Protein AF-A0A923QEG6-F1 (afdb_monomer)

Secondary structure (DSSP, 8-state):
--BPP--EEEEEEEEEEETTEEEEEEEEEE---BB-TTSSBPPPEEEEEEEEEEEHHHHHHSS--SEEEEEEEEEEESGGG--TTTSTTS--EEEEEEEEEEE--

Sequence (105 aa):
MTFDATWKLGAAWSYNFTPAVAFNGLIDFVGPEGTDGFGNKTKIEALSIVKVMADTGILSSGKSNGLLVGAGLEYWRHKFGNDPAKNPSGTTKETTPMLMAEYHF

Structure (mmCIF, N/CA/C/O backbone):
data_AF-A0A923QEG6-F1
#
_entry.id   AF-A0A923QEG6-F1
#
loop_
_atom_site.group_PDB
_atom_site.id
_atom_site.type_symbol
_atom_site.label_atom_id
_atom_site.label_alt_id
_atom_site.label_comp_id
_atom_site.label_asym_id
_atom_site.label_entity_id
_atom_site.label_seq_id
_atom_site.pdbx_PDB_ins_code
_atom_site.Cartn_x
_atom_site.Cartn_y
_atom_site.Cartn_z
_atom_site.occupancy
_atom_site.B_iso_or_equiv
_atom_site.auth_seq_id
_atom_site.auth_comp_id
_atom_site.auth_asym_id
_atom_site.auth_atom_id
_atom_site.pdbx_PDB_model_num
ATOM 1 N N . MET A 1 1 ? 0.064 6.569 -27.751 1.00 57.78 1 MET A N 1
ATOM 2 C CA . MET A 1 1 ? 0.618 5.626 -26.763 1.00 57.78 1 MET A CA 1
ATOM 3 C C . MET A 1 1 ? 0.181 4.241 -27.196 1.00 57.78 1 MET A C 1
ATOM 5 O O . MET A 1 1 ? -1.000 4.077 -27.477 1.00 57.78 1 MET A O 1
ATOM 9 N N . THR A 1 2 ? 1.113 3.306 -27.353 1.00 63.72 2 THR A N 1
ATOM 10 C CA . THR A 1 2 ? 0.799 1.915 -27.706 1.00 63.72 2 THR A CA 1
ATOM 11 C C . THR A 1 2 ? 1.131 1.081 -26.487 1.00 63.72 2 THR A C 1
ATOM 13 O O . THR A 1 2 ? 2.263 1.156 -26.012 1.00 63.72 2 THR A O 1
ATOM 16 N N . PHE A 1 3 ? 0.135 0.371 -25.968 1.00 74.94 3 PHE A N 1
ATOM 17 C CA . PHE A 1 3 ? 0.303 -0.503 -24.818 1.00 74.94 3 PHE A CA 1
ATOM 18 C C . PHE A 1 3 ? 0.684 -1.899 -25.295 1.00 74.94 3 PHE A C 1
ATOM 20 O O . PHE A 1 3 ? -0.041 -2.506 -26.085 1.00 74.94 3 PHE A O 1
ATOM 27 N N . ASP A 1 4 ? 1.819 -2.384 -24.804 1.00 87.12 4 ASP A N 1
ATOM 28 C CA . ASP A 1 4 ? 2.236 -3.769 -24.981 1.00 87.12 4 ASP A CA 1
ATOM 29 C C . ASP A 1 4 ? 1.624 -4.626 -23.863 1.00 87.12 4 ASP A C 1
ATOM 31 O O . ASP A 1 4 ? 1.458 -4.173 -22.728 1.00 87.12 4 ASP A O 1
ATOM 35 N N . ALA A 1 5 ? 1.293 -5.883 -24.169 1.00 92.94 5 ALA A N 1
ATOM 36 C CA . ALA A 1 5 ? 0.881 -6.825 -23.135 1.00 92.94 5 ALA A CA 1
ATOM 37 C C . ALA A 1 5 ? 2.017 -7.006 -22.117 1.00 92.94 5 ALA A C 1
ATOM 39 O O . ALA A 1 5 ? 3.163 -7.266 -22.489 1.00 92.94 5 ALA A O 1
ATOM 40 N N . THR A 1 6 ? 1.685 -6.899 -20.833 1.00 94.94 6 THR A N 1
ATOM 41 C CA . THR A 1 6 ? 2.641 -7.002 -19.730 1.00 94.94 6 THR A CA 1
ATOM 42 C C . THR A 1 6 ? 2.127 -7.940 -18.643 1.00 94.94 6 THR A C 1
ATOM 44 O O . THR A 1 6 ? 0.976 -8.381 -18.662 1.00 94.94 6 THR A O 1
ATOM 47 N N . TRP A 1 7 ? 2.987 -8.255 -17.682 1.00 96.81 7 TRP A N 1
ATOM 48 C CA . TRP A 1 7 ? 2.619 -8.990 -16.479 1.00 96.81 7 TRP A CA 1
ATOM 49 C C . TRP A 1 7 ? 2.321 -8.027 -15.329 1.00 96.81 7 TRP A C 1
ATOM 51 O O . TRP A 1 7 ? 2.875 -6.929 -15.246 1.00 96.81 7 TRP A O 1
ATOM 61 N N . LYS A 1 8 ? 1.483 -8.485 -14.399 1.00 97.75 8 LYS A N 1
ATOM 62 C CA . LYS A 1 8 ? 1.258 -7.838 -13.109 1.00 97.75 8 LYS A CA 1
ATOM 63 C C . LYS A 1 8 ? 1.367 -8.876 -12.000 1.00 97.75 8 LYS A C 1
ATOM 65 O O . LYS A 1 8 ? 0.781 -9.952 -12.104 1.00 97.75 8 LYS A O 1
ATOM 70 N N . LEU A 1 9 ? 2.116 -8.552 -10.952 1.00 98.31 9 LEU A N 1
ATOM 71 C CA . LEU A 1 9 ? 2.218 -9.349 -9.734 1.00 98.31 9 LEU A CA 1
ATOM 72 C C . LEU A 1 9 ? 1.781 -8.488 -8.556 1.00 98.31 9 LEU A C 1
ATOM 74 O O . LEU A 1 9 ? 2.338 -7.414 -8.348 1.00 98.31 9 LEU A O 1
ATOM 78 N N . GLY A 1 10 ? 0.811 -8.975 -7.791 1.00 98.31 10 GLY A N 1
ATOM 79 C CA . GLY A 1 10 ? 0.267 -8.266 -6.641 1.00 98.31 10 GLY A CA 1
ATOM 80 C C . GLY A 1 10 ? 0.273 -9.128 -5.388 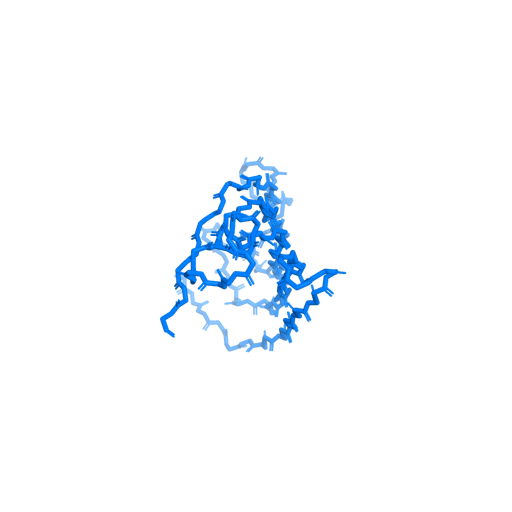1.00 98.31 10 GLY A C 1
ATOM 81 O O . GLY A 1 10 ? 0.132 -10.351 -5.457 1.00 98.31 10 GLY A O 1
ATOM 82 N N . ALA A 1 11 ? 0.411 -8.479 -4.240 1.00 98.56 11 ALA A N 1
ATOM 83 C CA . ALA A 1 11 ? 0.181 -9.065 -2.930 1.00 98.56 11 ALA A CA 1
ATOM 84 C C . ALA A 1 11 ? -0.639 -8.093 -2.080 1.00 98.56 11 ALA A C 1
ATOM 86 O O . ALA A 1 11 ? -0.400 -6.888 -2.096 1.00 98.56 11 ALA A O 1
ATOM 87 N N . ALA A 1 12 ? -1.583 -8.627 -1.313 1.00 98.31 12 ALA A N 1
ATOM 88 C CA . ALA A 1 12 ? -2.366 -7.872 -0.346 1.00 98.31 12 ALA A CA 1
ATOM 89 C C . ALA A 1 12 ? -2.348 -8.598 0.996 1.00 98.31 12 ALA A C 1
ATOM 91 O O . ALA A 1 12 ? -2.250 -9.826 1.049 1.00 98.31 12 ALA A O 1
ATOM 92 N N . TRP A 1 13 ? -2.433 -7.837 2.081 1.00 98.19 13 TRP A N 1
ATOM 93 C CA . TRP A 1 13 ? -2.444 -8.380 3.430 1.00 98.19 13 TRP A CA 1
ATOM 94 C C . TRP A 1 13 ? -3.389 -7.607 4.340 1.00 98.19 13 TRP A C 1
ATOM 96 O O . TRP A 1 13 ? -3.692 -6.428 4.132 1.00 98.19 13 TRP A O 1
ATOM 106 N N . SER A 1 14 ? -3.817 -8.301 5.387 1.00 96.69 14 SER A N 1
ATOM 107 C CA . SER A 1 14 ? -4.586 -7.753 6.491 1.00 96.69 14 SER A CA 1
ATOM 108 C C . SER A 1 14 ? -4.185 -8.475 7.770 1.00 96.69 14 SER A C 1
ATOM 110 O O . SER A 1 14 ? -4.108 -9.704 7.798 1.00 96.69 14 SER A O 1
ATOM 112 N N . TYR A 1 15 ? -3.884 -7.710 8.812 1.00 97.50 15 TYR A N 1
ATOM 113 C CA . TYR A 1 15 ? -3.507 -8.223 10.119 1.00 97.50 15 TYR A CA 1
ATOM 114 C C . TYR A 1 15 ? -4.126 -7.366 11.220 1.00 97.50 15 TYR A C 1
ATOM 116 O O . TYR A 1 15 ? -3.923 -6.156 11.255 1.00 97.50 15 TYR A O 1
ATOM 124 N N . ASN A 1 16 ? -4.838 -7.987 12.154 1.00 95.88 16 ASN A N 1
ATOM 125 C CA . ASN A 1 16 ? -5.437 -7.286 13.287 1.00 95.88 16 ASN A CA 1
ATOM 126 C C . ASN A 1 16 ? -4.491 -7.345 14.494 1.00 95.88 16 ASN A C 1
ATOM 128 O O . ASN A 1 16 ? -4.259 -8.420 15.044 1.00 95.88 16 ASN A O 1
ATOM 132 N N . PHE A 1 17 ? -3.955 -6.197 14.924 1.00 95.19 17 PHE A N 1
ATOM 133 C CA . PHE A 1 17 ? -3.164 -6.104 16.162 1.00 95.19 17 PHE A CA 1
ATOM 134 C C . PHE A 1 17 ? -4.044 -6.292 17.399 1.00 95.19 17 PHE A C 1
ATOM 136 O O . PHE A 1 17 ? -3.622 -6.872 18.397 1.00 95.19 17 PHE A O 1
ATOM 143 N N . THR A 1 18 ? -5.269 -5.775 17.325 1.00 95.62 18 THR A N 1
ATOM 144 C CA . THR A 1 18 ? -6.326 -5.913 18.327 1.00 95.62 18 THR A CA 1
ATOM 145 C C . THR A 1 18 ? -7.655 -6.112 17.594 1.00 95.62 18 THR A C 1
ATOM 147 O O . THR A 1 18 ? -7.711 -5.876 16.386 1.00 95.62 18 THR A O 1
ATOM 150 N N . PRO A 1 19 ? -8.755 -6.466 18.284 1.00 94.88 19 PRO A N 1
ATOM 151 C CA . PRO A 1 19 ? -10.073 -6.491 17.650 1.00 94.88 19 PRO A CA 1
ATOM 152 C C . PRO A 1 19 ? -1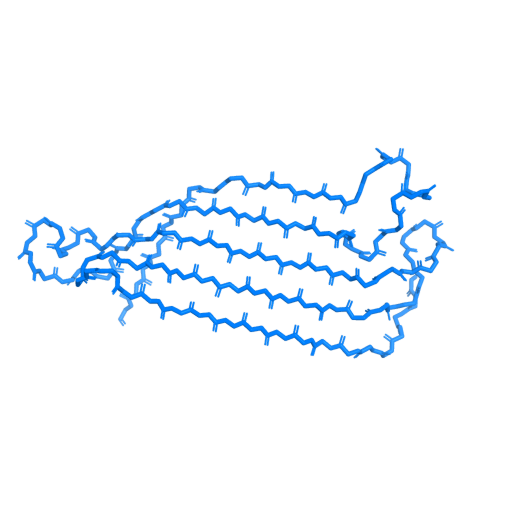0.470 -5.160 16.993 1.00 94.88 19 PRO A C 1
ATOM 154 O O . PRO A 1 19 ? -11.268 -5.167 16.068 1.00 94.88 19 PRO A O 1
ATOM 157 N N . ALA A 1 20 ? -9.920 -4.032 17.462 1.00 96.88 20 ALA A N 1
ATOM 158 C CA . ALA A 1 20 ? -10.257 -2.698 16.977 1.00 96.88 20 ALA A CA 1
ATOM 159 C C . ALA A 1 20 ? -9.273 -2.136 15.943 1.00 96.88 20 ALA A C 1
ATOM 161 O O . ALA A 1 20 ? -9.623 -1.171 15.278 1.00 96.88 20 ALA A O 1
ATOM 162 N N . VAL A 1 21 ? -8.042 -2.655 15.841 1.00 97.88 21 VAL A N 1
ATOM 163 C CA . VAL A 1 21 ? -6.962 -2.030 15.056 1.00 97.88 21 VAL A CA 1
ATOM 164 C C . VAL A 1 21 ? -6.396 -3.007 14.033 1.00 97.88 21 VAL A C 1
ATOM 166 O O . VAL A 1 21 ? -5.829 -4.041 14.397 1.00 97.88 21 VAL A O 1
ATOM 169 N N . ALA A 1 22 ? -6.481 -2.619 12.762 1.00 97.25 22 ALA A N 1
ATOM 170 C CA . ALA A 1 22 ? -6.043 -3.392 11.610 1.00 97.25 22 ALA A CA 1
ATOM 171 C C . ALA A 1 22 ? -4.871 -2.718 10.883 1.00 97.25 22 ALA A C 1
ATOM 173 O O . ALA A 1 22 ? -4.898 -1.520 10.600 1.00 97.25 22 ALA A O 1
ATOM 174 N N . PHE A 1 23 ? -3.865 -3.511 10.533 1.00 97.81 23 PHE A N 1
ATOM 175 C CA . PHE A 1 23 ? -2.787 -3.185 9.611 1.00 97.81 23 PHE A CA 1
ATOM 176 C C . PHE A 1 23 ? -3.040 -3.874 8.279 1.00 97.81 23 PHE A C 1
ATOM 178 O O . PHE A 1 23 ? -2.987 -5.100 8.174 1.00 97.81 23 PHE A O 1
ATOM 185 N N . ASN A 1 24 ? -3.301 -3.075 7.255 1.00 97.69 24 ASN A N 1
ATOM 186 C CA . ASN A 1 24 ? -3.668 -3.556 5.935 1.00 97.69 24 ASN A CA 1
ATOM 187 C C . ASN A 1 24 ? -2.732 -2.960 4.894 1.00 97.69 24 ASN A C 1
ATOM 189 O O . ASN A 1 24 ? -2.182 -1.871 5.074 1.00 97.69 24 ASN A O 1
ATOM 193 N N . GLY A 1 25 ? -2.601 -3.635 3.766 1.00 97.94 25 GLY A N 1
ATOM 194 C CA . GLY A 1 25 ? -1.883 -3.053 2.654 1.00 97.94 25 GLY A CA 1
ATOM 195 C C . GLY A 1 25 ? -1.903 -3.899 1.404 1.00 97.94 25 GLY A C 1
ATOM 196 O O . GLY A 1 25 ? -2.427 -5.014 1.378 1.00 97.94 25 GLY A O 1
ATOM 197 N N . LEU A 1 26 ? -1.335 -3.313 0.363 1.00 98.44 26 LEU A N 1
ATOM 198 C CA . LEU A 1 26 ? -1.092 -3.948 -0.915 1.00 98.44 26 LEU A CA 1
ATOM 199 C C . LEU A 1 26 ? 0.245 -3.490 -1.480 1.00 98.44 26 LEU A C 1
ATOM 201 O O . LEU A 1 26 ? 0.730 -2.395 -1.177 1.00 98.44 26 LEU A O 1
ATOM 205 N N . ILE A 1 27 ? 0.809 -4.331 -2.332 1.00 98.69 27 ILE A N 1
ATOM 206 C CA . ILE A 1 27 ? 1.890 -3.979 -3.235 1.00 98.69 27 ILE A CA 1
ATOM 207 C C . ILE A 1 27 ? 1.623 -4.609 -4.596 1.00 98.69 27 ILE A C 1
ATOM 209 O O . ILE A 1 27 ? 1.310 -5.794 -4.687 1.00 98.69 27 ILE A O 1
ATOM 213 N N . ASP A 1 28 ? 1.773 -3.810 -5.638 1.00 98.50 28 ASP A N 1
ATOM 214 C CA . ASP A 1 28 ? 1.644 -4.206 -7.028 1.00 98.50 28 ASP A CA 1
ATOM 215 C C . ASP A 1 28 ? 2.941 -3.895 -7.770 1.00 98.50 28 ASP A C 1
ATOM 217 O O . ASP A 1 28 ? 3.519 -2.820 -7.608 1.00 98.50 28 ASP A O 1
ATOM 221 N N . PHE A 1 29 ? 3.358 -4.825 -8.622 1.00 98.38 29 PHE A N 1
ATOM 222 C CA . PHE A 1 29 ? 4.400 -4.646 -9.621 1.00 98.38 29 PHE A CA 1
ATOM 223 C C . PHE A 1 29 ? 3.802 -4.844 -11.007 1.00 98.38 29 PHE A C 1
ATOM 225 O O . PHE A 1 29 ? 3.189 -5.881 -11.271 1.00 98.38 29 PHE A O 1
ATOM 232 N N . VAL A 1 30 ? 4.013 -3.880 -11.896 1.00 97.56 30 VAL A N 1
ATOM 233 C CA . VAL A 1 30 ? 3.585 -3.950 -13.297 1.00 97.56 30 VAL A CA 1
ATOM 234 C C . VAL A 1 30 ? 4.829 -3.905 -14.175 1.00 97.56 30 VAL A C 1
ATOM 236 O O . VAL A 1 30 ? 5.693 -3.042 -14.000 1.00 97.56 30 VAL A O 1
ATOM 239 N N . GLY A 1 31 ? 4.973 -4.872 -15.081 1.00 96.75 31 GLY A N 1
ATOM 240 C CA . GLY A 1 31 ? 6.077 -4.887 -16.039 1.00 96.75 31 GLY A CA 1
ATOM 241 C C . GLY A 1 31 ? 5.970 -3.739 -17.057 1.00 96.75 31 GLY A C 1
ATOM 242 O O . GLY A 1 31 ? 4.912 -3.131 -17.170 1.00 96.75 31 GLY A O 1
ATOM 243 N N . PRO A 1 32 ? 7.015 -3.460 -17.854 1.00 95.06 32 PRO A N 1
ATOM 244 C CA . PRO A 1 32 ? 6.979 -2.417 -18.882 1.00 95.06 32 PRO A CA 1
ATOM 245 C C . PRO A 1 32 ? 5.794 -2.556 -19.852 1.00 95.06 32 PRO A C 1
ATOM 247 O O . PRO A 1 32 ? 5.583 -3.621 -20.422 1.00 95.06 32 PRO A O 1
ATOM 250 N N . GLU A 1 33 ? 5.080 -1.459 -20.083 1.00 92.25 33 GLU A N 1
ATOM 251 C CA . GLU A 1 33 ? 3.850 -1.365 -20.881 1.00 92.25 33 GLU A CA 1
ATOM 252 C C . GLU A 1 33 ? 4.073 -0.770 -22.284 1.00 92.25 33 GLU A C 1
ATOM 254 O O . GLU A 1 33 ? 3.132 -0.373 -22.967 1.00 92.25 33 GLU A O 1
ATOM 259 N N . GLY A 1 34 ? 5.325 -0.696 -22.735 1.00 90.81 34 GLY A N 1
ATOM 260 C CA . GLY A 1 34 ? 5.690 -0.159 -24.043 1.00 90.81 34 GLY A CA 1
ATOM 261 C C . GLY A 1 34 ? 6.368 1.202 -23.930 1.00 90.81 34 GLY A C 1
ATOM 262 O O . GLY A 1 34 ? 7.482 1.299 -23.404 1.00 90.81 34 GLY A O 1
ATOM 263 N N . THR A 1 35 ? 5.748 2.240 -24.492 1.00 91.81 35 THR A N 1
ATOM 264 C CA . THR A 1 35 ? 6.315 3.596 -24.552 1.00 91.81 35 THR A CA 1
ATOM 265 C C . THR A 1 35 ? 5.476 4.581 -23.736 1.00 91.81 35 THR A C 1
ATOM 267 O O . THR A 1 35 ? 4.263 4.647 -23.918 1.00 91.81 35 THR A O 1
ATOM 270 N N . ASP A 1 36 ? 6.131 5.357 -22.871 1.00 86.38 36 ASP A N 1
ATOM 271 C CA . ASP A 1 36 ? 5.524 6.359 -21.995 1.00 86.38 36 ASP A CA 1
ATOM 272 C C . ASP A 1 36 ? 5.031 7.611 -22.751 1.00 86.38 36 ASP A C 1
ATOM 274 O O . ASP A 1 36 ? 5.205 7.758 -23.967 1.00 86.38 36 ASP A O 1
ATOM 278 N N . GLY A 1 37 ? 4.409 8.542 -22.020 1.00 84.81 37 GLY A N 1
ATOM 279 C CA . GLY A 1 37 ? 3.905 9.809 -22.569 1.00 84.81 37 GLY A CA 1
ATOM 280 C C . GLY A 1 37 ? 4.988 10.752 -23.113 1.00 84.81 37 GLY A C 1
ATOM 281 O O . GLY A 1 37 ? 4.658 11.735 -23.774 1.00 84.81 37 GLY A O 1
ATOM 282 N N . PHE A 1 38 ? 6.266 10.448 -22.876 1.00 86.38 38 PHE A N 1
ATOM 283 C CA . PHE A 1 38 ? 7.432 11.214 -23.316 1.00 86.38 38 PHE A CA 1
ATOM 284 C C . PHE A 1 38 ? 8.216 10.507 -24.434 1.00 86.38 38 PHE A C 1
ATOM 286 O O . PHE A 1 38 ? 9.272 10.988 -24.844 1.00 86.38 38 PHE A O 1
ATOM 293 N N . GLY A 1 39 ? 7.719 9.375 -24.947 1.00 87.44 39 GLY A N 1
ATOM 294 C CA . GLY A 1 39 ? 8.365 8.624 -26.025 1.00 87.44 39 GLY A CA 1
ATOM 295 C C . GLY A 1 39 ? 9.459 7.654 -25.562 1.00 87.44 39 GLY A C 1
ATOM 296 O O . GLY A 1 39 ? 10.162 7.090 -26.402 1.00 87.44 39 GLY A O 1
ATOM 297 N N . ASN A 1 40 ? 9.607 7.412 -24.258 1.00 89.88 40 ASN A N 1
ATOM 298 C CA . ASN A 1 40 ? 10.619 6.513 -23.704 1.00 89.88 40 ASN A CA 1
ATOM 299 C C . ASN A 1 40 ? 10.050 5.140 -23.353 1.00 89.88 40 ASN A C 1
ATOM 301 O O . ASN A 1 40 ? 8.873 4.997 -23.050 1.00 89.88 40 ASN A O 1
ATOM 305 N N . LYS A 1 41 ? 10.902 4.109 -23.338 1.00 91.81 41 LYS A N 1
ATOM 306 C CA . LYS A 1 41 ? 10.491 2.789 -22.845 1.00 91.81 41 LYS A CA 1
ATOM 307 C C . LYS A 1 41 ? 10.127 2.859 -21.364 1.00 91.81 41 LYS A C 1
ATOM 309 O O . LYS A 1 41 ? 10.957 3.271 -20.549 1.00 91.81 41 LYS A O 1
ATOM 314 N N . THR A 1 42 ? 8.922 2.402 -21.042 1.00 94.12 42 THR A N 1
ATOM 315 C CA . THR A 1 42 ? 8.428 2.312 -19.667 1.00 94.12 42 THR A CA 1
ATOM 316 C C . THR A 1 42 ? 9.310 1.388 -18.827 1.00 94.12 42 THR A C 1
ATOM 318 O O . THR A 1 42 ? 9.931 0.451 -19.339 1.00 94.12 42 THR A O 1
ATOM 321 N N . LYS A 1 43 ? 9.350 1.619 -17.521 1.00 95.38 43 LYS A N 1
ATOM 322 C CA . LYS A 1 43 ? 10.029 0.782 -16.528 1.00 95.38 43 LYS A CA 1
ATOM 323 C C . LYS A 1 43 ? 9.020 -0.070 -15.768 1.00 95.38 43 LYS A C 1
ATOM 325 O O . LYS A 1 43 ? 7.826 0.182 -15.831 1.00 95.38 43 LYS A O 1
ATOM 330 N N . ILE A 1 44 ? 9.532 -1.046 -15.016 1.00 96.75 44 ILE A N 1
ATOM 331 C CA . ILE A 1 44 ? 8.725 -1.751 -14.015 1.00 96.75 44 ILE A CA 1
ATOM 332 C C . ILE A 1 44 ? 8.212 -0.719 -13.013 1.00 96.75 44 ILE A C 1
ATOM 334 O O . ILE A 1 44 ? 9.016 -0.012 -12.394 1.00 96.75 44 ILE A O 1
ATOM 338 N N . GLU A 1 45 ? 6.899 -0.653 -12.872 1.00 97.12 45 GLU A N 1
ATOM 339 C CA . GLU A 1 45 ? 6.197 0.196 -11.923 1.00 97.12 45 GLU A CA 1
ATOM 340 C C . GLU A 1 45 ? 5.964 -0.570 -10.621 1.00 97.12 45 GLU A C 1
ATOM 342 O O . GLU A 1 45 ? 5.725 -1.780 -10.641 1.00 97.12 45 GLU A O 1
ATOM 347 N N . ALA A 1 46 ? 6.051 0.130 -9.489 1.00 98.12 46 ALA A N 1
ATOM 348 C CA . ALA A 1 46 ? 5.600 -0.401 -8.211 1.00 98.12 46 ALA A CA 1
ATOM 349 C C . ALA A 1 46 ? 4.670 0.592 -7.510 1.00 98.12 46 ALA A C 1
ATOM 351 O O . ALA A 1 46 ? 5.033 1.759 -7.345 1.00 98.12 46 ALA A O 1
ATOM 352 N N . LEU A 1 47 ? 3.519 0.099 -7.059 1.00 98.56 47 LEU A N 1
ATOM 353 C CA . LEU A 1 47 ? 2.593 0.790 -6.166 1.00 98.56 47 LEU A CA 1
ATOM 354 C C . LEU A 1 47 ? 2.542 0.024 -4.856 1.00 98.56 47 LEU A C 1
ATOM 356 O O . LEU A 1 47 ? 2.313 -1.180 -4.861 1.00 98.56 47 LEU A O 1
ATOM 360 N N . SER A 1 48 ? 2.684 0.709 -3.733 1.00 98.56 48 SER A N 1
ATOM 361 C CA . SER A 1 48 ? 2.330 0.143 -2.438 1.00 98.56 48 SER A CA 1
ATOM 362 C C . SER A 1 48 ? 1.454 1.099 -1.656 1.00 98.56 48 SER A C 1
ATOM 364 O O . SER A 1 48 ? 1.758 2.289 -1.585 1.00 98.56 48 SER A O 1
ATOM 366 N N . ILE A 1 49 ? 0.423 0.563 -1.017 1.00 98.38 49 ILE A N 1
ATOM 367 C CA . ILE A 1 49 ? -0.379 1.290 -0.038 1.00 98.38 49 ILE A CA 1
ATOM 368 C C . ILE A 1 49 ? -0.319 0.507 1.260 1.00 98.38 49 ILE A C 1
ATOM 370 O O . ILE A 1 49 ? -0.654 -0.675 1.295 1.00 98.38 49 ILE A O 1
ATOM 374 N N . VAL A 1 50 ? 0.087 1.173 2.332 1.00 98.38 50 VAL A N 1
ATOM 375 C CA . VAL A 1 50 ? 0.089 0.614 3.685 1.00 98.38 50 VAL A CA 1
ATOM 376 C C . VAL A 1 50 ? -0.788 1.491 4.557 1.00 98.38 50 VAL A C 1
ATOM 378 O O . VAL A 1 50 ? -0.652 2.710 4.515 1.00 98.38 50 VAL A O 1
ATOM 381 N N . LYS A 1 51 ? -1.688 0.899 5.341 1.00 98.31 51 LYS A N 1
ATOM 382 C CA . LYS A 1 51 ? -2.619 1.638 6.198 1.00 98.31 51 LYS A CA 1
ATOM 383 C C . LYS A 1 51 ? -2.810 0.978 7.556 1.00 98.31 51 LYS A C 1
ATOM 385 O O . LYS A 1 51 ? -2.807 -0.247 7.678 1.00 98.31 51 LYS A O 1
ATOM 390 N N . VAL A 1 52 ? -3.016 1.815 8.566 1.00 98.44 52 VAL A N 1
ATOM 391 C CA . VAL A 1 52 ? -3.480 1.417 9.896 1.00 98.44 52 VAL A CA 1
ATOM 392 C C . VAL A 1 52 ? -4.855 2.028 10.093 1.00 98.44 52 VAL A C 1
ATOM 394 O O . VAL A 1 52 ? -5.000 3.245 9.999 1.00 98.44 52 VAL A O 1
ATOM 397 N N . MET A 1 53 ? -5.846 1.185 10.360 1.00 98.31 53 MET A N 1
ATOM 398 C CA . MET A 1 53 ? -7.248 1.565 10.507 1.00 98.31 53 MET A CA 1
ATOM 399 C C . MET A 1 53 ? -7.761 1.130 11.878 1.00 98.31 53 MET A C 1
ATOM 401 O O . MET A 1 53 ? -7.382 0.067 12.370 1.00 98.31 53 MET A O 1
ATOM 405 N N . ALA A 1 54 ? -8.630 1.935 12.482 1.00 98.19 54 ALA A N 1
ATOM 406 C CA . ALA A 1 54 ? -9.249 1.654 13.767 1.00 98.19 54 ALA A CA 1
ATOM 407 C C . ALA A 1 54 ? -10.779 1.716 13.675 1.00 98.19 54 ALA A C 1
ATOM 409 O O . ALA A 1 54 ? -11.328 2.703 13.185 1.00 98.19 54 ALA A O 1
ATOM 410 N N . ASP A 1 55 ? -11.457 0.678 14.164 1.00 98.12 55 ASP A N 1
ATOM 411 C CA . ASP A 1 55 ? -12.917 0.593 14.222 1.00 98.12 55 ASP A CA 1
ATOM 412 C C . ASP A 1 55 ? -13.467 1.474 15.349 1.00 98.12 55 ASP A C 1
ATOM 414 O O . ASP A 1 55 ? -13.247 1.234 16.542 1.00 98.12 55 ASP A O 1
ATOM 418 N N . THR A 1 56 ? -14.199 2.512 14.959 1.00 97.81 56 THR A N 1
ATOM 419 C CA . THR A 1 56 ? -14.732 3.518 15.882 1.00 97.81 56 THR A CA 1
ATOM 420 C C . THR A 1 56 ? -15.796 2.950 16.820 1.00 97.81 56 THR A C 1
ATOM 422 O O . THR A 1 56 ? -15.905 3.390 17.967 1.00 97.81 56 THR A O 1
ATOM 425 N N . GLY A 1 57 ? -16.561 1.953 16.376 1.00 97.44 57 GLY A N 1
ATOM 426 C CA . GLY A 1 57 ? -17.577 1.281 17.176 1.00 97.44 57 GLY A CA 1
ATOM 427 C C . GLY A 1 57 ? -16.953 0.408 18.256 1.00 97.44 57 GLY A C 1
ATOM 428 O O . GLY A 1 57 ? -17.356 0.490 19.420 1.00 97.44 57 GLY A O 1
ATOM 429 N N . ILE A 1 58 ? -15.935 -0.384 17.908 1.00 97.38 58 ILE A N 1
ATOM 430 C CA . ILE A 1 58 ? -15.239 -1.237 18.882 1.00 97.38 58 ILE A CA 1
ATOM 431 C C . ILE A 1 58 ? -14.553 -0.370 19.938 1.00 97.38 58 ILE A C 1
ATOM 433 O O . ILE A 1 58 ? -14.688 -0.653 21.128 1.00 97.38 58 ILE A O 1
ATOM 437 N N . LEU A 1 59 ? -13.884 0.712 19.529 1.00 96.75 59 LEU A N 1
ATOM 438 C CA . LEU A 1 59 ? -13.214 1.623 20.461 1.00 96.75 59 LEU A CA 1
ATOM 439 C C . LEU A 1 59 ? -14.176 2.336 21.422 1.00 96.75 59 LEU A C 1
ATOM 441 O O . LEU A 1 59 ? -13.794 2.622 22.553 1.00 96.75 59 LEU A O 1
ATOM 445 N N . SER A 1 60 ? -15.402 2.637 20.987 1.00 97.25 60 SER A N 1
ATOM 446 C CA . SER A 1 60 ? -16.364 3.412 21.785 1.00 97.25 60 SER A CA 1
ATOM 447 C C . SER A 1 6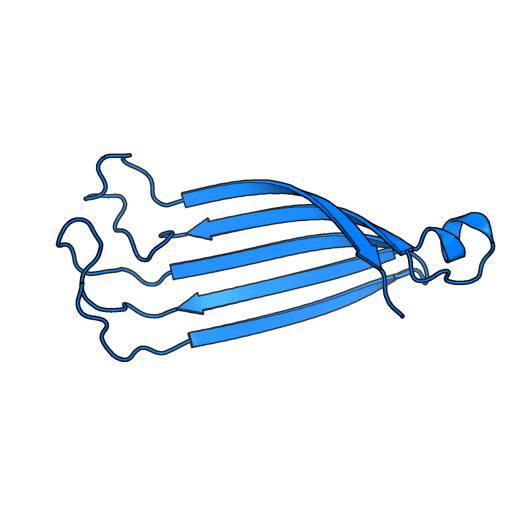0 ? -17.362 2.561 22.574 1.00 97.25 60 SER A C 1
ATOM 449 O O . SER A 1 60 ? -17.783 2.961 23.657 1.00 97.25 60 SER A O 1
ATOM 451 N N . SER A 1 61 ? -17.755 1.398 22.051 1.00 96.81 61 SER A N 1
ATOM 452 C CA . SER A 1 61 ? -18.865 0.588 22.578 1.00 96.81 61 SER A CA 1
ATOM 453 C C . SER A 1 61 ? -18.559 -0.909 22.688 1.00 96.81 61 SER A C 1
ATOM 455 O O . SER A 1 61 ? -19.415 -1.685 23.118 1.00 96.81 61 SER A O 1
ATOM 457 N N . GLY A 1 62 ? -17.361 -1.343 22.281 1.00 96.56 62 GLY A N 1
ATOM 458 C CA . GLY A 1 62 ? -16.979 -2.757 22.237 1.00 96.56 62 GLY A CA 1
ATOM 459 C C . GLY A 1 62 ? -17.647 -3.558 21.113 1.00 96.56 62 GLY A C 1
ATOM 460 O O . GLY A 1 62 ? -17.466 -4.772 21.044 1.00 96.56 62 GLY A O 1
ATOM 461 N N . LYS A 1 63 ? -18.411 -2.905 20.228 1.00 97.12 63 LYS A N 1
ATOM 462 C CA . LYS A 1 63 ? -19.079 -3.521 19.075 1.00 97.12 63 LYS A CA 1
ATOM 463 C C . LYS A 1 63 ? -18.802 -2.714 17.817 1.00 97.12 63 LYS A C 1
ATOM 465 O O . LYS A 1 63 ? -18.964 -1.500 17.832 1.00 97.12 63 LYS A O 1
ATOM 470 N N . SER A 1 64 ? -18.427 -3.391 16.736 1.00 96.44 64 SER A N 1
ATOM 471 C CA . SER A 1 64 ? -18.200 -2.730 15.450 1.00 96.44 64 SER A CA 1
ATOM 472 C C . SER A 1 64 ? -19.456 -2.006 14.970 1.00 96.44 64 SER A C 1
ATOM 474 O O . SER A 1 64 ? -20.569 -2.524 15.080 1.00 96.44 64 SER A O 1
ATOM 476 N N . ASN A 1 65 ? -19.258 -0.804 14.437 1.00 95.94 65 ASN A N 1
ATOM 477 C CA . ASN A 1 65 ? -20.267 -0.031 13.714 1.00 95.94 65 ASN A CA 1
ATOM 478 C C . ASN A 1 65 ? -19.951 0.045 12.207 1.00 95.94 65 ASN A C 1
ATOM 480 O O . ASN A 1 65 ? -20.551 0.859 11.506 1.00 95.94 65 ASN A O 1
ATOM 484 N N . GLY A 1 66 ? -18.976 -0.740 11.735 1.00 96.12 66 GLY A N 1
ATOM 485 C CA . GLY A 1 66 ? -18.492 -0.740 10.356 1.00 96.12 66 GLY A CA 1
ATOM 486 C C . GLY A 1 66 ? -17.650 0.477 9.962 1.00 96.12 66 GLY A C 1
ATOM 487 O O . GLY A 1 66 ? -17.044 0.454 8.897 1.00 96.12 66 GLY A O 1
ATOM 488 N N . LEU A 1 67 ? -17.576 1.533 10.784 1.00 97.81 67 LEU A N 1
ATOM 489 C CA . LEU A 1 67 ? -16.813 2.743 10.478 1.00 97.81 67 LEU A CA 1
ATOM 490 C C . LEU A 1 67 ? -15.390 2.632 11.026 1.00 97.81 67 LEU A C 1
ATOM 492 O O . LEU A 1 67 ? -15.164 2.707 12.240 1.00 97.81 67 LEU A O 1
ATOM 496 N N . LEU A 1 68 ? -14.431 2.540 10.111 1.00 98.00 68 LEU A N 1
ATOM 497 C CA . LEU A 1 68 ? -13.009 2.532 10.402 1.00 98.00 68 LEU A CA 1
ATOM 498 C C . LEU A 1 68 ? -12.378 3.854 9.964 1.00 98.00 68 LEU A C 1
ATOM 500 O O . LEU A 1 68 ? -12.647 4.354 8.873 1.00 98.00 68 LEU A O 1
ATOM 504 N N . VAL A 1 69 ? -11.486 4.399 10.784 1.00 98.38 69 VAL A N 1
ATOM 505 C CA . VAL A 1 69 ? -10.706 5.602 10.458 1.00 98.38 69 VAL A CA 1
ATOM 506 C C . VAL A 1 69 ? -9.232 5.365 10.725 1.00 98.38 69 VAL A C 1
ATOM 508 O O . VAL A 1 69 ? -8.870 4.573 11.594 1.00 98.38 69 VAL A O 1
ATOM 511 N N . GLY A 1 70 ? -8.362 6.038 9.987 1.00 98.06 70 GLY A N 1
ATOM 512 C CA . GLY A 1 70 ? -6.941 5.794 10.134 1.00 98.06 70 GLY A CA 1
ATOM 513 C C . GLY A 1 70 ? -6.058 6.618 9.222 1.00 98.06 70 GLY A C 1
ATOM 514 O O . GLY A 1 70 ? -6.467 7.638 8.663 1.00 98.06 70 GLY A O 1
ATOM 515 N N . ALA A 1 71 ? -4.824 6.152 9.093 1.00 98.56 71 ALA A N 1
ATOM 516 C CA . ALA A 1 71 ? -3.808 6.777 8.268 1.00 98.56 71 ALA A CA 1
ATOM 517 C C . ALA A 1 71 ? -3.180 5.753 7.327 1.00 98.56 71 ALA A C 1
ATOM 519 O O . ALA A 1 71 ? -3.022 4.578 7.670 1.00 98.56 71 ALA A O 1
ATOM 520 N N . GLY A 1 72 ? -2.798 6.224 6.147 1.00 98.25 72 GLY A N 1
ATOM 521 C CA . GLY A 1 72 ? -2.114 5.436 5.139 1.00 98.25 72 GLY A CA 1
ATOM 522 C C . GLY A 1 72 ? -0.891 6.144 4.580 1.00 98.25 72 GLY A C 1
ATOM 523 O O . GLY A 1 72 ? -0.723 7.354 4.721 1.00 98.25 72 GLY A O 1
ATOM 524 N N . LEU A 1 73 ? -0.040 5.370 3.925 1.00 98.50 73 LEU A N 1
ATOM 525 C CA . LEU A 1 73 ? 1.071 5.848 3.126 1.00 98.50 73 LEU A CA 1
ATOM 526 C C . LEU A 1 73 ? 0.997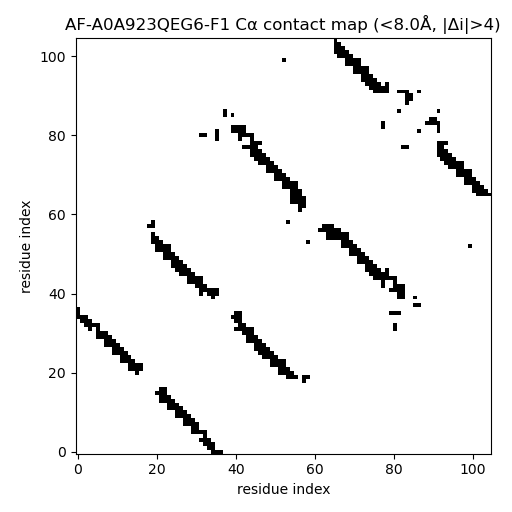 5.156 1.770 1.00 98.50 73 LEU A C 1
ATOM 528 O O . LEU A 1 73 ? 1.078 3.929 1.688 1.00 98.50 73 LEU A O 1
ATOM 532 N N . GLU A 1 74 ? 0.827 5.950 0.721 1.00 9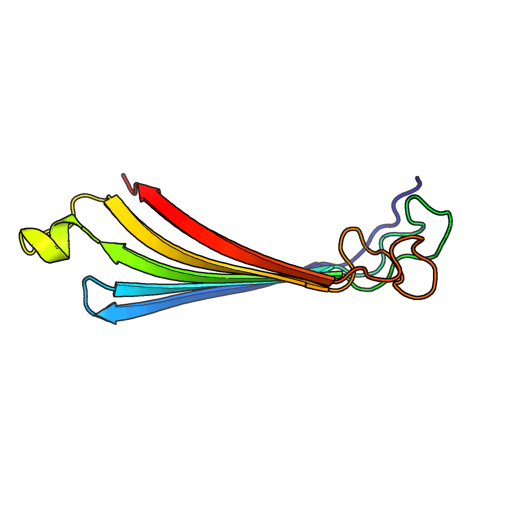8.50 74 GLU A N 1
ATOM 533 C CA . GLU A 1 74 ? 0.966 5.502 -0.656 1.00 98.50 74 GLU A CA 1
ATOM 534 C C . GLU A 1 74 ? 2.391 5.783 -1.126 1.00 98.50 74 GLU A C 1
ATOM 536 O O . GLU A 1 74 ? 2.946 6.855 -0.876 1.00 98.50 74 GLU A O 1
ATOM 541 N N . TYR A 1 75 ? 2.987 4.813 -1.806 1.00 98.38 75 TYR A N 1
ATOM 542 C CA . TYR A 1 75 ? 4.288 4.947 -2.431 1.00 98.38 75 TYR A CA 1
ATOM 543 C C . TYR A 1 75 ? 4.241 4.451 -3.870 1.00 98.38 75 TYR A C 1
ATOM 545 O O . TYR A 1 75 ? 3.782 3.341 -4.142 1.00 98.38 75 TYR A O 1
ATOM 553 N N . TRP A 1 76 ? 4.800 5.260 -4.764 1.00 98.25 76 TRP A N 1
ATOM 554 C CA . TRP A 1 76 ? 5.038 4.923 -6.156 1.00 98.25 76 TRP A CA 1
ATOM 555 C C . TRP A 1 76 ? 6.527 4.889 -6.469 1.00 98.25 76 TRP A C 1
ATOM 557 O O . TRP A 1 76 ? 7.292 5.794 -6.116 1.00 98.25 76 TRP A O 1
ATOM 567 N N . ARG A 1 77 ? 6.917 3.896 -7.262 1.00 97.19 77 ARG A N 1
ATOM 568 C CA . ARG A 1 77 ? 8.179 3.867 -7.996 1.00 97.19 77 ARG A CA 1
ATOM 569 C C . ARG A 1 77 ? 7.885 3.765 -9.486 1.00 97.19 77 ARG A C 1
ATOM 571 O O . ARG A 1 77 ? 7.237 2.818 -9.911 1.00 97.19 77 ARG A O 1
ATOM 578 N N . HIS A 1 78 ? 8.437 4.700 -10.258 1.00 95.56 78 HIS A N 1
ATOM 579 C CA . HIS A 1 78 ? 8.201 4.821 -11.698 1.00 95.56 78 HIS A CA 1
ATOM 580 C C . HIS A 1 78 ? 6.716 4.997 -12.040 1.00 95.56 78 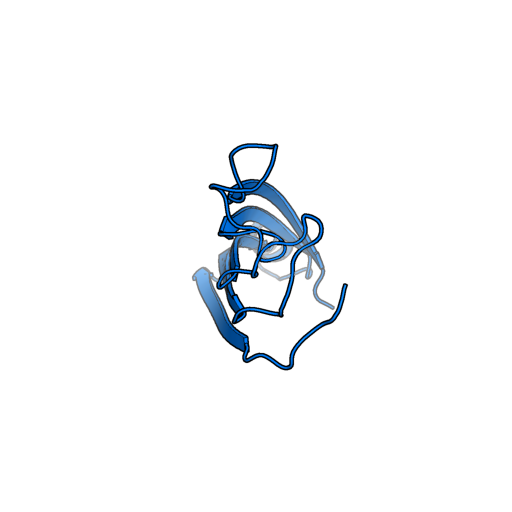HIS A C 1
ATOM 582 O O . HIS A 1 78 ? 6.203 4.285 -12.890 1.00 95.56 78 HIS A O 1
ATOM 588 N N . LYS A 1 79 ? 6.032 5.942 -11.381 1.00 93.56 79 LYS A N 1
ATOM 589 C CA . LYS A 1 79 ? 4.609 6.234 -11.611 1.00 93.56 79 LYS A CA 1
ATOM 590 C C . LYS A 1 79 ? 4.324 6.473 -13.102 1.00 93.56 79 LYS A C 1
ATOM 592 O O . LYS A 1 79 ? 5.018 7.276 -13.742 1.00 93.56 79 LYS A O 1
ATOM 597 N N . PHE A 1 80 ? 3.310 5.789 -13.625 1.00 91.12 80 PHE A N 1
ATOM 598 C CA . PHE A 1 80 ? 2.945 5.678 -15.043 1.00 91.12 80 PHE A CA 1
ATOM 599 C C . PHE A 1 80 ? 4.026 5.022 -15.919 1.00 91.12 80 PHE A C 1
ATOM 601 O O . PHE A 1 80 ? 4.209 5.390 -17.079 1.00 91.12 80 PHE A O 1
ATOM 608 N N . GLY A 1 81 ? 4.823 4.125 -15.341 1.00 92.56 81 GLY A N 1
ATOM 609 C CA . GLY A 1 81 ? 5.974 3.492 -15.988 1.00 92.56 81 GLY A CA 1
ATOM 610 C C . GLY A 1 81 ? 7.133 4.437 -16.341 1.00 92.56 81 GLY A C 1
ATOM 611 O O . GLY A 1 81 ? 8.061 4.019 -17.031 1.00 92.56 81 GLY A O 1
ATOM 612 N N . ASN A 1 82 ? 7.129 5.700 -15.905 1.00 93.44 82 ASN A N 1
ATOM 613 C CA . ASN A 1 82 ? 8.085 6.703 -16.388 1.00 93.44 82 ASN A CA 1
ATOM 614 C C . ASN A 1 82 ? 9.535 6.459 -15.908 1.00 93.44 82 ASN A C 1
ATOM 616 O O . ASN A 1 82 ? 9.795 6.195 -14.726 1.00 93.44 82 ASN A O 1
ATOM 620 N N . ASP A 1 83 ? 10.505 6.663 -16.807 1.00 91.50 83 ASP A N 1
ATOM 621 C CA . ASP A 1 83 ? 11.944 6.639 -16.494 1.00 91.50 83 ASP A CA 1
ATOM 622 C C . ASP A 1 83 ? 12.383 7.965 -15.832 1.00 91.50 83 ASP A C 1
ATOM 624 O O . ASP A 1 83 ? 12.296 9.015 -16.472 1.00 91.50 83 ASP A O 1
ATOM 628 N N . PRO A 1 84 ? 12.892 7.968 -14.583 1.00 90.81 84 PRO A N 1
ATOM 629 C CA . PRO A 1 84 ? 13.283 9.202 -13.897 1.00 90.81 84 PRO A CA 1
ATOM 630 C C . PRO A 1 84 ? 14.430 9.950 -14.585 1.00 90.81 84 PRO A C 1
ATOM 632 O O . PRO A 1 84 ? 14.503 11.167 -14.465 1.00 90.81 84 PRO A O 1
ATOM 635 N N . ALA A 1 85 ? 15.297 9.260 -15.336 1.00 90.31 85 ALA A N 1
ATOM 636 C CA . ALA A 1 85 ? 16.392 9.902 -16.067 1.00 90.31 85 ALA A CA 1
ATOM 637 C C . ALA A 1 85 ? 15.919 10.646 -17.326 1.00 90.31 85 ALA A C 1
ATOM 639 O O . ALA A 1 85 ? 16.685 11.405 -17.916 1.00 90.31 85 ALA A O 1
ATOM 640 N N . LYS A 1 86 ? 14.680 10.396 -17.767 1.00 89.31 86 LYS A N 1
ATOM 641 C CA . LYS A 1 86 ? 14.117 10.933 -19.014 1.00 89.31 86 LYS A CA 1
ATOM 642 C C . LYS A 1 86 ? 12.803 11.684 -18.811 1.00 89.31 86 LYS A C 1
ATOM 644 O O . LYS A 1 86 ? 12.264 12.236 -19.766 1.00 89.31 86 LYS A O 1
ATOM 649 N N . ASN A 1 87 ? 12.293 11.708 -17.582 1.00 86.50 87 ASN A N 1
ATOM 650 C CA . ASN A 1 87 ? 11.121 12.481 -17.214 1.00 86.50 87 ASN A CA 1
ATOM 651 C C . ASN A 1 87 ? 11.526 13.947 -16.956 1.00 86.50 87 ASN A C 1
ATOM 653 O O . ASN A 1 87 ? 12.451 14.178 -16.174 1.00 86.50 87 ASN A O 1
ATOM 657 N N . PRO A 1 88 ? 10.832 14.941 -17.545 1.00 85.81 88 PRO A N 1
ATOM 658 C CA . PRO A 1 88 ? 11.102 16.362 -17.312 1.00 85.81 88 PRO A CA 1
ATOM 659 C C . PRO A 1 88 ? 11.082 16.801 -15.840 1.00 85.81 88 PRO A C 1
ATOM 661 O O . PRO A 1 88 ? 11.756 17.764 -15.488 1.00 85.81 88 PRO A O 1
ATOM 664 N N . SER A 1 89 ? 10.335 16.111 -14.972 1.00 85.50 89 SER A N 1
ATOM 665 C CA . SER A 1 89 ? 10.296 16.400 -13.530 1.00 85.50 89 SER A CA 1
ATOM 666 C C . SER A 1 89 ? 11.558 15.952 -12.778 1.00 85.50 89 SER A C 1
ATOM 668 O O . SER A 1 89 ? 11.720 16.289 -11.607 1.00 85.50 89 SER A O 1
ATOM 670 N N . GLY A 1 90 ? 12.416 15.129 -13.396 1.00 87.81 90 GLY A N 1
ATOM 671 C CA . GLY A 1 90 ? 13.573 14.494 -12.754 1.00 87.81 90 GLY A CA 1
ATOM 672 C C . GLY A 1 90 ? 13.221 13.442 -11.692 1.00 87.81 90 GLY A C 1
ATOM 673 O O . GLY A 1 90 ? 14.115 12.856 -11.080 1.00 87.81 90 GLY A O 1
ATOM 674 N N . THR A 1 91 ? 11.933 13.174 -11.452 1.00 90.81 91 THR A N 1
ATOM 675 C CA . THR A 1 91 ? 11.466 12.170 -10.491 1.00 90.81 91 THR A CA 1
ATOM 676 C C . THR A 1 91 ? 10.196 11.482 -10.967 1.00 90.81 91 THR A C 1
ATOM 678 O O . THR A 1 91 ? 9.274 12.091 -11.499 1.00 90.81 91 THR A O 1
ATOM 681 N N . THR A 1 92 ? 10.125 10.182 -10.723 1.00 93.94 92 THR A N 1
ATOM 682 C CA . THR A 1 92 ? 8.938 9.359 -10.992 1.00 93.94 92 THR A CA 1
ATOM 683 C C . THR A 1 92 ? 8.527 8.578 -9.749 1.00 93.94 92 THR A C 1
ATOM 685 O O . THR A 1 92 ? 7.827 7.570 -9.825 1.00 93.94 92 THR A O 1
ATOM 688 N N . LYS A 1 93 ? 9.016 9.029 -8.589 1.00 96.69 93 LYS A N 1
ATOM 689 C CA . LYS A 1 93 ? 8.650 8.521 -7.274 1.00 96.69 93 LYS A CA 1
ATOM 690 C C . LYS A 1 93 ? 7.656 9.469 -6.630 1.00 96.69 93 LYS A C 1
ATOM 692 O O . LYS A 1 93 ? 7.806 10.684 -6.742 1.00 96.69 93 LYS A O 1
ATOM 697 N N . GLU A 1 94 ? 6.710 8.900 -5.908 1.00 96.50 94 GLU A N 1
ATOM 698 C CA . GLU A 1 94 ? 5.739 9.649 -5.121 1.00 96.50 94 GLU A CA 1
ATOM 699 C C . GLU A 1 94 ? 5.577 8.972 -3.766 1.00 96.50 94 GLU A C 1
ATOM 701 O O . GLU A 1 94 ? 5.568 7.746 -3.689 1.00 96.50 94 GLU A O 1
ATOM 706 N N . THR A 1 95 ? 5.472 9.773 -2.712 1.00 97.81 95 THR A N 1
ATOM 707 C CA . THR A 1 95 ? 5.168 9.307 -1.361 1.00 97.81 95 THR A CA 1
ATOM 708 C C . THR A 1 95 ? 4.083 10.215 -0.808 1.00 97.81 95 THR A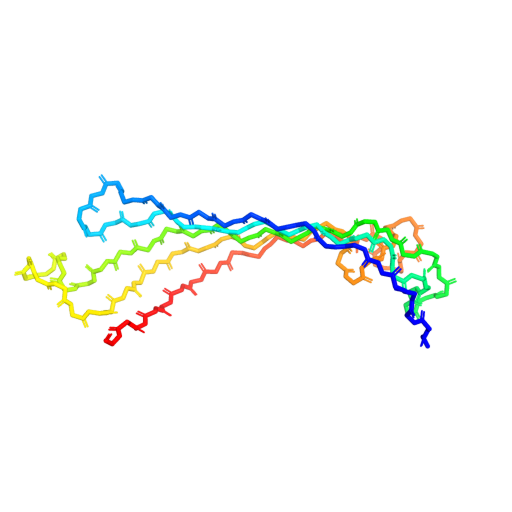 C 1
ATOM 710 O O . THR A 1 95 ? 4.337 11.399 -0.582 1.00 97.81 95 THR A O 1
ATOM 713 N N . THR A 1 96 ? 2.896 9.665 -0.582 1.00 98.25 96 THR A N 1
ATOM 714 C CA . THR A 1 96 ? 1.699 10.436 -0.243 1.00 98.25 96 THR A CA 1
ATOM 715 C C . THR A 1 96 ? 1.120 9.935 1.080 1.00 98.25 96 THR A C 1
ATOM 717 O O . THR A 1 96 ? 0.612 8.812 1.138 1.00 98.25 96 THR A O 1
ATOM 720 N N . PRO A 1 97 ? 1.199 10.719 2.172 1.00 98.12 97 PRO A N 1
ATOM 721 C CA . PRO A 1 97 ? 0.478 10.399 3.396 1.00 98.12 97 PRO A CA 1
ATOM 722 C C . PRO A 1 97 ? -1.026 10.599 3.179 1.00 98.12 97 PRO A C 1
ATOM 724 O O . PRO A 1 97 ? -1.451 11.535 2.503 1.00 98.12 97 PRO A O 1
ATOM 727 N N . MET A 1 98 ? -1.835 9.733 3.775 1.00 98.31 98 MET A N 1
ATOM 728 C CA . MET A 1 98 ? -3.285 9.721 3.614 1.00 98.31 98 MET A CA 1
ATOM 729 C C . MET A 1 98 ? -3.977 9.709 4.971 1.00 98.31 98 MET A C 1
ATOM 731 O O . MET A 1 98 ? -3.574 8.978 5.875 1.00 98.31 98 MET A O 1
ATOM 735 N N . LEU A 1 99 ? -5.063 10.469 5.081 1.00 98.25 99 LEU A N 1
ATOM 736 C CA . LEU A 1 99 ? -6.108 10.223 6.070 1.00 98.25 99 LEU A CA 1
ATOM 737 C C . LEU A 1 99 ? -7.166 9.349 5.404 1.00 98.25 99 LEU A C 1
ATOM 739 O O . LEU A 1 99 ? -7.542 9.603 4.260 1.00 98.25 99 LEU A O 1
ATOM 743 N N . MET A 1 100 ? -7.616 8.308 6.095 1.00 97.31 100 MET A N 1
ATOM 744 C CA . MET A 1 100 ? -8.485 7.289 5.516 1.00 97.31 100 MET A CA 1
ATOM 745 C C . MET A 1 100 ? -9.723 7.074 6.379 1.00 97.31 100 MET A C 1
ATOM 747 O O . MET A 1 100 ? -9.650 7.082 7.608 1.00 97.31 100 MET A O 1
ATOM 751 N N . ALA A 1 101 ? -10.854 6.854 5.714 1.00 97.50 101 ALA A N 1
ATOM 752 C CA . ALA A 1 101 ? -12.104 6.435 6.322 1.00 97.50 10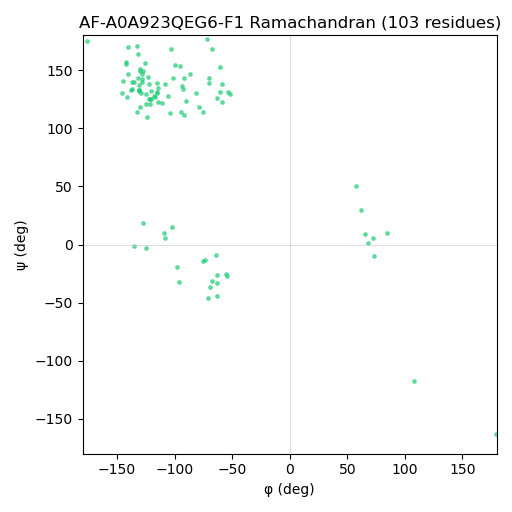1 ALA A CA 1
ATOM 753 C C . ALA A 1 101 ? -12.731 5.347 5.446 1.00 97.50 101 ALA A C 1
ATOM 755 O O . ALA A 1 101 ? -12.789 5.486 4.224 1.00 97.50 101 ALA A O 1
ATOM 756 N N . GLU A 1 102 ? -13.183 4.269 6.072 1.00 95.88 102 GLU A N 1
ATOM 757 C CA . GLU A 1 102 ? -13.826 3.135 5.417 1.00 95.88 102 GLU A CA 1
ATOM 758 C C . GLU A 1 102 ? -15.109 2.779 6.152 1.00 95.88 102 GLU A C 1
ATOM 760 O O . GLU A 1 102 ? -15.169 2.849 7.379 1.00 95.88 102 GLU A O 1
ATOM 765 N N . TYR A 1 103 ? -16.124 2.381 5.392 1.00 96.94 103 TYR A N 1
ATOM 766 C CA . TYR A 1 103 ? -17.368 1.861 5.936 1.00 96.94 103 TYR A CA 1
ATOM 767 C C . TYR A 1 103 ? -17.609 0.452 5.399 1.00 96.94 103 TYR A C 1
ATOM 769 O O . TYR A 1 103 ? -17.659 0.255 4.183 1.00 96.94 103 TYR A O 1
ATOM 777 N N . HIS A 1 104 ? -17.710 -0.526 6.296 1.00 93.19 104 HIS A N 1
ATOM 778 C CA . HIS A 1 104 ? -17.996 -1.928 5.986 1.00 93.19 104 HIS A CA 1
ATOM 779 C C . HIS A 1 104 ? -19.453 -2.230 6.380 1.00 93.19 104 HIS A C 1
ATOM 781 O O . HIS A 1 104 ? -19.856 -1.907 7.497 1.00 93.19 104 HIS A O 1
ATOM 787 N N . PHE A 1 105 ? -20.236 -2.788 5.448 1.00 89.69 105 PHE A N 1
ATOM 788 C CA . PHE A 1 105 ? -21.677 -3.059 5.588 1.00 89.69 105 PHE A CA 1
ATOM 789 C C . PHE A 1 105 ? -21.986 -4.511 5.968 1.00 89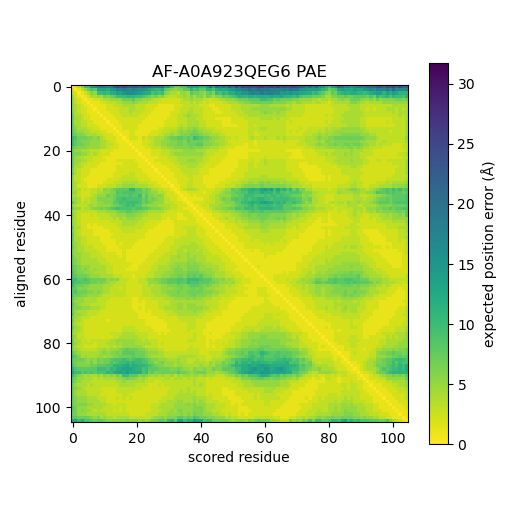.69 105 PHE A C 1
ATOM 791 O O . PHE A 1 105 ? -21.183 -5.403 5.610 1.00 89.69 105 PHE A O 1
#

Radius of gyration: 18.02 Å; Cα contacts (8 Å, |Δi|>4): 259; chains: 1; bounding box: 38×26×50 Å

Nearest PDB structures (foldseek):
  5o79-assembly1_A  TM=6.480E-01  e=4.372E+00  Klebsiella pneumoniae
  3efm-assembly1_A  TM=6.040E-01  e=3.527E+00  Bordetella pertussis
  1by5-assembly1_A  TM=4.558E-01  e=9.266E+00  Escherichia coli
  4azl-assembly1_A  TM=3.459E-01  e=4.867E+00  Pseudomonas aeruginosa PAO1
  8b14-assembly1_A  TM=2.451E-01  e=7.086E+00  Escherichia coli

pLDDT: mean 94.56, std 6.3, range [57.78, 98.69]

Solvent-accessible surface area (backbone atoms only — not comparable to full-atom values): 5572 Å² total; per-residue (Å²): 126,59,79,46,92,60,57,74,53,74,51,72,52,75,46,66,84,44,103,38,33,35,44,35,36,39,38,38,38,35,45,42,43,40,42,29,99,82,75,43,68,26,34,64,23,36,44,34,39,43,34,42,37,33,31,53,22,30,74,75,71,72,42,76,67,37,40,28,41,38,42,32,41,39,38,34,38,22,53,84,19,35,43,36,94,76,38,92,80,61,58,28,64,47,77,45,81,39,82,44,76,48,76,57,132

Mean predicted aligned error: 3.81 Å

Foldseek 3Di:
DQFDDWDKDKDWDWDAPDPFKIKIKMKMWIAWGQAFPQRHTFHTKMKMKIWMWGFPCCVPPVDGPQKIWTKMKIWIDRARSHDLVRDPVSGRIDIDIDTDIGGDD